Protein AF-A0A2V8MBQ5-F1 (afdb_monomer)

Solvent-accessible surface area (backbone atoms only — not comparable to full-atom values): 5459 Å² total; per-residue (Å²): 120,74,68,64,61,59,64,68,68,73,77,76,79,76,74,80,74,77,77,83,70,85,47,73,67,48,43,54,52,53,48,46,74,73,33,70,92,69,62,70,51,61,51,74,52,80,45,79,47,79,46,79,46,98,88,73,50,75,49,77,44,47,35,46,35,42,39,39,62,83,94,42,78,47,74,40,50,64,64,64,90,79,62,120

Mean predicted aligned error: 10.03 Å

Nearest PDB structures (foldseek):
  6pkh-assembly1_A-2  TM=7.001E-01  e=1.288E+00  Danio rerio
  8kgy-assembly1_D  TM=4.198E-01  e=7.019E-01  Homo sapiens
  6pki-assembly2_D  TM=6.854E-01  e=4.897E+00  Danio rerio
  6dhk-assembly1_E  TM=3.767E-01  e=8.948E-01  Bos taurus
  5aej-assembly2_B  TM=3.534E-01  e=3.202E+00  Homo sapiens

Sequence (84 aa):
MRIVILLCFLVTLSTVQASEIKTSEDLIQAMQKKYAQSWYKTLTFVQKTTEFEADGKTKVSTWYEALYAPGRLRIDFDPIADGN

Secondary structure (DSSP, 8-state):
-HHHHHHTTSS------PPP--SHHHHHHHHHHHHTTT--SEEEEEEEEEEE-TTS-EEEEEEEEEEETTTEEEEEESPGGG--

Structure (mmCIF, N/CA/C/O backbone):
data_AF-A0A2V8MBQ5-F1
#
_entry.id   AF-A0A2V8MBQ5-F1
#
loop_
_atom_site.group_PDB
_atom_site.id
_atom_site.type_symbol
_atom_site.label_atom_id
_atom_site.label_alt_id
_atom_site.label_comp_id
_atom_site.label_asym_id
_atom_site.label_entity_id
_atom_site.label_seq_id
_atom_site.pdbx_PDB_ins_code
_atom_site.Cartn_x
_atom_site.Cartn_y
_atom_site.Cartn_z
_atom_site.occupancy
_atom_site.B_iso_or_equiv
_atom_site.auth_seq_id
_atom_site.auth_comp_id
_atom_site.auth_asym_id
_atom_site.auth_atom_id
_atom_site.pdbx_PDB_model_num
ATOM 1 N N . MET A 1 1 ? -50.357 20.146 26.580 1.00 46.78 1 MET A N 1
ATOM 2 C CA . MET A 1 1 ? -49.978 19.283 25.433 1.00 46.78 1 MET A CA 1
ATOM 3 C C . MET A 1 1 ? -49.085 19.977 24.394 1.00 46.78 1 MET A C 1
ATOM 5 O O . MET A 1 1 ? -48.240 19.297 23.840 1.00 46.78 1 MET A O 1
ATOM 9 N N . ARG A 1 2 ? -49.182 21.302 24.159 1.00 51.19 2 ARG A N 1
ATOM 10 C CA . ARG A 1 2 ? -48.280 22.026 23.226 1.00 51.19 2 ARG A CA 1
ATOM 11 C C . ARG A 1 2 ? -46.849 22.283 23.746 1.00 51.19 2 ARG A C 1
ATOM 13 O O . ARG A 1 2 ? -45.925 22.298 22.949 1.00 51.19 2 ARG A O 1
ATOM 20 N N . ILE A 1 3 ? -46.654 22.426 25.061 1.00 52.84 3 ILE A N 1
ATOM 21 C CA . ILE A 1 3 ? -45.336 22.734 25.665 1.00 52.84 3 ILE A CA 1
ATOM 22 C C . ILE A 1 3 ? -44.413 21.502 25.741 1.00 52.84 3 ILE A C 1
ATOM 24 O O . ILE A 1 3 ? -43.210 21.624 25.554 1.00 52.84 3 ILE A O 1
ATOM 28 N N . VAL A 1 4 ? -44.974 20.302 25.931 1.00 52.12 4 VAL A N 1
ATOM 29 C CA . VAL A 1 4 ? -44.193 19.050 26.001 1.00 52.12 4 VAL A CA 1
ATOM 30 C C . VAL A 1 4 ? -43.623 18.665 24.628 1.00 52.12 4 VAL A C 1
ATOM 32 O O . VAL A 1 4 ? -42.514 18.154 24.545 1.00 52.12 4 VAL A O 1
ATOM 35 N N . ILE A 1 5 ? -44.331 18.997 23.541 1.00 53.06 5 ILE A N 1
ATOM 36 C CA . ILE A 1 5 ? -43.862 18.761 22.166 1.00 53.06 5 ILE A CA 1
ATOM 37 C C . ILE A 1 5 ? -42.691 19.696 21.806 1.00 53.06 5 ILE A C 1
ATOM 39 O O . ILE A 1 5 ? -41.795 19.286 21.075 1.00 53.06 5 ILE A O 1
ATOM 43 N N . LEU A 1 6 ? -42.639 20.915 22.365 1.00 50.53 6 LEU A N 1
ATOM 44 C CA . LEU A 1 6 ? -41.527 21.846 22.128 1.00 50.53 6 LEU A CA 1
ATOM 45 C C . LEU A 1 6 ? -40.228 21.412 22.830 1.00 50.53 6 LEU A C 1
ATOM 47 O O . LEU A 1 6 ? -39.143 21.645 22.305 1.00 50.53 6 LEU A O 1
ATOM 51 N N . LEU A 1 7 ? -40.325 20.751 23.990 1.00 50.94 7 LEU A N 1
ATOM 52 C CA . LEU A 1 7 ? -39.154 20.309 24.758 1.00 50.94 7 LEU A CA 1
ATOM 53 C C . LEU A 1 7 ? -38.471 19.067 24.153 1.00 50.94 7 LEU A C 1
ATOM 55 O O . LEU A 1 7 ? -37.270 18.881 24.328 1.00 50.94 7 LEU A O 1
ATOM 59 N N . CYS A 1 8 ? -39.207 18.244 23.399 1.00 47.53 8 CYS A N 1
ATOM 60 C CA . CYS A 1 8 ? -38.648 17.080 22.700 1.00 47.53 8 CYS A CA 1
ATOM 61 C C . CYS A 1 8 ? -37.896 17.428 21.406 1.00 47.53 8 CYS A C 1
ATOM 63 O O . CYS A 1 8 ? -37.180 16.577 20.887 1.00 47.53 8 CYS A O 1
ATOM 65 N N . PHE A 1 9 ? -38.018 18.655 20.887 1.00 50.69 9 PHE A N 1
ATOM 66 C CA . PHE A 1 9 ? -37.326 19.061 19.657 1.00 50.69 9 PHE A CA 1
ATOM 67 C C . PHE A 1 9 ? -35.901 19.591 19.904 1.00 50.69 9 PHE A C 1
ATOM 69 O O . PHE A 1 9 ? -35.128 19.729 18.961 1.00 50.69 9 PHE A O 1
ATOM 76 N N . LEU A 1 10 ? -35.527 19.872 21.160 1.00 48.81 10 LEU A N 1
ATOM 77 C CA . LEU A 1 10 ? -34.244 20.508 21.492 1.00 48.81 10 LEU A CA 1
ATOM 78 C C . LEU A 1 10 ? -33.072 19.534 21.719 1.00 48.81 10 LEU A C 1
ATOM 80 O O . LEU A 1 10 ? -31.948 19.985 21.917 1.00 48.81 10 LEU A O 1
ATOM 84 N N . VAL A 1 11 ? -33.303 18.217 21.714 1.00 52.94 11 VAL A N 1
ATOM 85 C CA . VAL A 1 11 ? -32.307 17.230 22.188 1.00 52.94 11 VAL A CA 1
ATOM 86 C C . VAL A 1 11 ? -31.462 16.601 21.064 1.00 52.94 11 VAL A C 1
ATOM 88 O O . VAL A 1 11 ? -30.533 15.857 21.352 1.00 52.94 11 VAL A O 1
ATOM 91 N N . THR A 1 12 ? -31.691 16.900 19.780 1.00 55.00 12 THR A N 1
ATOM 92 C CA . THR A 1 12 ? -31.059 16.121 18.687 1.00 55.00 12 THR A CA 1
ATOM 93 C C . THR A 1 12 ? -30.069 16.862 17.792 1.00 55.00 12 THR A C 1
ATOM 95 O O . THR A 1 12 ? -29.559 16.261 16.850 1.00 55.00 12 THR A O 1
ATOM 98 N N . LEU A 1 13 ? -29.698 18.112 18.087 1.00 52.94 13 LEU A N 1
ATOM 99 C CA . LEU A 1 13 ? -28.605 18.785 17.372 1.00 52.94 13 LEU A CA 1
ATOM 100 C C . LEU A 1 13 ? -27.273 18.640 18.119 1.00 52.94 13 LEU A C 1
ATOM 102 O O . LEU A 1 13 ? -26.633 19.611 18.511 1.00 52.94 13 LEU A O 1
ATOM 106 N N . SER A 1 14 ? -26.821 17.400 18.310 1.00 56.88 14 SER A N 1
ATOM 107 C CA . SER A 1 14 ? -25.404 17.159 18.581 1.00 56.88 14 SER A CA 1
ATOM 108 C C . SER A 1 14 ? -24.640 17.428 17.286 1.00 56.88 14 SER A C 1
ATOM 110 O O . SER A 1 14 ? -24.448 16.532 16.466 1.00 56.88 14 SER A O 1
ATOM 112 N N . THR A 1 15 ? -24.236 18.679 17.060 1.00 58.03 15 THR A N 1
ATOM 113 C CA . THR A 1 15 ? -23.271 18.993 16.007 1.00 58.03 15 THR A CA 1
ATOM 114 C C . THR A 1 15 ? -21.992 18.243 16.354 1.00 58.03 15 THR A C 1
ATOM 116 O O . THR A 1 15 ? -21.286 18.618 17.290 1.00 58.03 15 THR A O 1
ATOM 119 N N . VAL A 1 16 ? -21.717 17.142 15.652 1.00 62.12 16 VAL A N 1
ATOM 120 C CA . VAL A 1 16 ? -20.426 16.457 15.739 1.00 62.12 16 VAL A CA 1
ATOM 121 C C . VAL A 1 16 ? -19.397 17.436 15.193 1.00 62.12 16 VAL A C 1
ATOM 123 O O . VAL A 1 16 ? -19.193 17.541 13.986 1.00 62.12 16 VAL A O 1
ATOM 126 N N . GLN A 1 17 ? -18.806 18.219 16.088 1.00 64.31 17 GLN A N 1
ATOM 127 C CA . GLN A 1 17 ? -17.741 19.136 15.742 1.00 64.31 17 GLN A CA 1
ATOM 128 C C . GLN A 1 17 ? -16.541 18.277 15.349 1.00 64.31 17 GLN A C 1
ATOM 130 O O . GLN A 1 17 ? -16.053 17.472 16.145 1.00 64.31 17 GLN A O 1
ATOM 135 N N . ALA A 1 18 ? -16.136 18.369 14.082 1.00 68.12 18 ALA A N 1
ATOM 136 C CA . ALA A 1 18 ? -14.963 17.662 13.601 1.00 68.12 18 ALA A CA 1
ATOM 137 C C . ALA A 1 18 ? -13.754 18.172 14.392 1.00 68.12 18 ALA A C 1
ATOM 139 O O . ALA A 1 18 ? -13.489 19.374 14.413 1.00 68.12 18 ALA A O 1
ATOM 140 N N . SER A 1 19 ? -13.063 17.267 15.082 1.00 72.56 19 SER A N 1
AT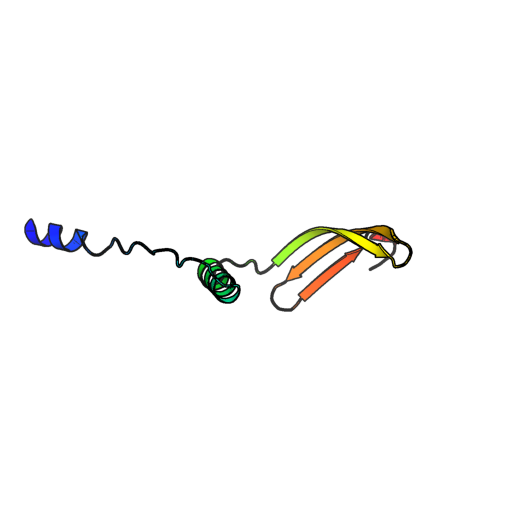OM 141 C CA . SER A 1 19 ? -11.802 17.586 15.741 1.00 72.56 19 SER A CA 1
ATOM 142 C C . SER A 1 19 ? -10.811 18.070 14.687 1.00 72.56 19 SER A C 1
ATOM 144 O O . SER A 1 19 ? -10.629 17.416 13.659 1.00 72.56 19 SER A O 1
ATOM 146 N N . GLU A 1 20 ? -10.200 19.225 14.933 1.00 87.75 20 GLU A N 1
ATOM 147 C CA . GLU A 1 20 ? -9.145 19.769 14.083 1.00 87.75 20 GLU A CA 1
ATOM 148 C C . GLU A 1 20 ? -7.956 18.795 14.077 1.00 87.75 20 GLU A C 1
ATOM 150 O O . GLU A 1 20 ? -7.470 18.407 15.137 1.00 87.75 20 GLU A O 1
ATOM 155 N N . ILE A 1 21 ? -7.518 18.367 12.892 1.00 94.38 21 ILE A N 1
ATOM 156 C CA . ILE A 1 21 ? -6.410 17.417 12.730 1.00 94.38 21 ILE A CA 1
ATOM 157 C C . ILE A 1 21 ? -5.102 18.209 12.775 1.00 94.38 21 ILE A C 1
ATOM 159 O O . ILE A 1 21 ? -4.825 18.973 11.851 1.00 94.38 21 ILE A O 1
ATOM 163 N N . LYS A 1 22 ? -4.312 18.044 13.842 1.00 96.06 22 LYS A N 1
ATOM 164 C CA . LYS A 1 22 ? -3.042 18.772 14.041 1.00 96.06 22 LYS A CA 1
ATOM 165 C C . LYS A 1 22 ? -1.826 17.864 13.975 1.00 96.06 22 LYS A C 1
ATOM 167 O O . LYS A 1 22 ? -0.734 18.323 13.652 1.00 96.06 22 LYS A O 1
ATOM 172 N N . THR A 1 23 ? -2.024 16.589 14.284 1.00 96.75 23 THR A N 1
ATOM 173 C CA . THR A 1 23 ? -0.977 15.571 14.339 1.00 96.75 23 THR A CA 1
ATOM 174 C C . THR A 1 23 ? -1.324 14.368 13.465 1.00 96.75 23 THR A C 1
ATOM 176 O O . THR A 1 23 ? -2.470 14.179 13.041 1.00 96.75 23 THR A O 1
ATOM 179 N N . SER A 1 24 ? -0.322 13.532 13.196 1.00 96.56 24 SER A N 1
ATOM 180 C CA . SER A 1 24 ? -0.513 12.253 12.506 1.00 96.56 24 SER A CA 1
ATOM 181 C C . SER A 1 24 ? -1.408 11.313 13.315 1.00 96.56 24 SER A C 1
ATOM 183 O O . SER A 1 24 ? -2.232 10.591 12.755 1.00 96.56 24 SER A O 1
ATOM 185 N N . GLU A 1 25 ? -1.288 11.351 14.639 1.00 96.50 25 GLU A N 1
ATOM 186 C CA . GLU A 1 25 ? -2.108 10.590 15.572 1.00 96.50 25 GLU A CA 1
ATOM 187 C C . GLU A 1 25 ? -3.580 11.010 15.477 1.00 96.50 25 GLU A C 1
ATOM 189 O O . GLU A 1 25 ? -4.449 10.141 15.354 1.00 96.50 25 GLU A O 1
ATOM 194 N N . ASP A 1 26 ? -3.862 12.319 15.441 1.00 95.50 26 ASP A N 1
ATOM 195 C CA . ASP A 1 26 ? -5.224 12.841 15.251 1.00 95.50 26 ASP A CA 1
ATOM 196 C C . ASP A 1 26 ? -5.819 12.349 13.927 1.00 95.50 26 ASP A C 1
ATOM 198 O O . ASP A 1 26 ? -6.986 11.950 13.866 1.00 95.50 26 ASP A O 1
ATOM 202 N N . LEU A 1 27 ? -5.010 12.346 12.861 1.00 94.94 27 LEU A N 1
ATOM 203 C CA . LEU A 1 27 ? -5.435 11.887 11.543 1.00 94.94 27 LEU A CA 1
ATOM 204 C C . LEU A 1 27 ? -5.801 10.398 11.561 1.00 94.94 27 LEU A C 1
ATOM 206 O O . LEU A 1 27 ? -6.883 10.029 11.097 1.00 94.94 27 LEU A O 1
ATOM 210 N N . ILE A 1 28 ? -4.935 9.545 12.117 1.00 95.56 28 ILE A N 1
ATOM 211 C CA . ILE A 1 28 ? -5.176 8.096 12.195 1.00 95.56 28 ILE A CA 1
ATOM 212 C C . ILE A 1 28 ? -6.438 7.809 13.015 1.00 95.56 28 ILE A C 1
ATOM 214 O O . ILE A 1 28 ? -7.275 7.003 12.596 1.00 95.56 28 ILE A O 1
ATOM 218 N N . GLN A 1 29 ? -6.623 8.497 14.145 1.00 94.56 29 GLN A N 1
ATOM 219 C CA . GLN A 1 29 ? -7.825 8.357 14.969 1.00 94.56 29 GLN A CA 1
ATOM 220 C C . GLN A 1 29 ? -9.087 8.808 14.224 1.00 94.56 29 GLN A C 1
ATOM 222 O O . GLN A 1 29 ? -10.103 8.109 14.256 1.00 94.56 29 GLN A O 1
ATOM 227 N N . ALA A 1 30 ? -9.032 9.934 13.508 1.00 93.75 30 ALA A N 1
ATOM 228 C CA . ALA A 1 30 ? -10.156 10.421 12.714 1.00 93.75 30 ALA A CA 1
ATOM 229 C C . ALA A 1 30 ? -10.523 9.448 11.579 1.00 93.75 30 ALA A C 1
ATOM 231 O O . ALA A 1 30 ? -11.707 9.174 11.356 1.00 93.75 30 ALA A O 1
ATOM 232 N N . MET A 1 31 ? -9.525 8.882 10.891 1.00 93.94 31 MET A N 1
ATOM 233 C CA . MET A 1 31 ? -9.728 7.862 9.858 1.00 93.94 31 MET A CA 1
ATOM 234 C C . MET A 1 31 ? -10.354 6.594 10.439 1.00 93.94 31 MET A C 1
ATOM 236 O O . MET A 1 31 ? -11.344 6.104 9.895 1.00 93.94 31 MET A O 1
ATOM 240 N N . GLN A 1 32 ? -9.828 6.092 11.558 1.00 93.56 32 GLN A N 1
ATOM 241 C CA . GLN A 1 32 ? -10.379 4.919 12.233 1.00 93.56 32 GLN A CA 1
ATOM 242 C C . GLN A 1 32 ? -11.835 5.169 12.644 1.00 93.56 32 GLN A C 1
ATOM 244 O O . GLN A 1 32 ? -12.709 4.379 12.289 1.00 93.56 32 GLN A O 1
ATOM 249 N N . LYS A 1 33 ? -12.126 6.308 13.287 1.00 93.00 33 LYS A N 1
ATOM 250 C CA . LYS A 1 33 ? -13.483 6.662 13.726 1.00 93.00 33 LYS A CA 1
ATOM 251 C C . LYS A 1 33 ? -14.467 6.715 12.558 1.00 93.00 33 LYS A C 1
ATOM 253 O O . LYS A 1 33 ? -15.608 6.280 12.697 1.00 93.00 33 LYS A O 1
ATOM 258 N N . LYS A 1 34 ? -14.039 7.257 11.415 1.00 91.88 34 LYS A N 1
ATOM 259 C CA . LYS A 1 34 ? -1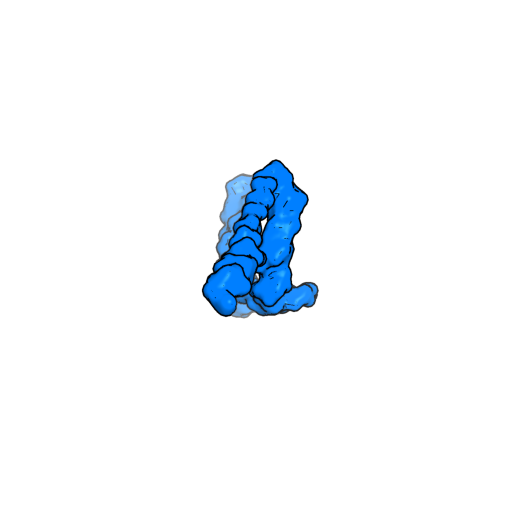4.892 7.425 10.233 1.00 91.88 34 LYS A CA 1
ATOM 260 C C . LYS A 1 34 ? -15.087 6.128 9.443 1.00 91.88 34 LYS A C 1
ATOM 262 O O . LYS A 1 34 ? -16.180 5.907 8.925 1.00 91.88 34 LYS A O 1
ATOM 267 N N . TYR A 1 35 ? -14.052 5.297 9.327 1.00 92.62 35 TYR A N 1
ATOM 268 C CA . TYR A 1 35 ? -14.026 4.192 8.363 1.00 92.62 35 TYR A CA 1
ATOM 269 C C . TYR A 1 35 ? -13.993 2.791 8.983 1.00 92.62 35 TYR A C 1
ATOM 271 O O . TYR A 1 35 ? -14.150 1.822 8.248 1.00 92.62 35 TYR A O 1
ATOM 279 N N . ALA A 1 36 ? -13.868 2.630 10.307 1.00 91.56 36 ALA A N 1
ATOM 280 C CA . ALA A 1 36 ? -13.756 1.302 10.932 1.00 91.56 36 ALA A CA 1
ATOM 281 C C . ALA A 1 36 ? -14.888 0.328 10.555 1.00 91.56 36 ALA A C 1
ATOM 283 O O . ALA A 1 36 ? -14.650 -0.873 10.445 1.00 91.56 36 ALA A O 1
ATOM 284 N N . GLN A 1 37 ? -16.105 0.838 10.342 1.00 91.50 37 GLN A N 1
ATOM 285 C CA . GLN A 1 37 ? -17.272 0.028 9.969 1.00 91.50 37 GLN A CA 1
ATOM 286 C C . GLN A 1 37 ? -17.459 -0.129 8.452 1.00 91.50 37 GLN A C 1
ATOM 288 O O . GLN A 1 37 ? -18.243 -0.968 8.021 1.00 91.50 37 GLN A O 1
ATOM 293 N N . SER A 1 38 ? -16.761 0.670 7.641 1.00 92.38 38 SER A N 1
ATOM 294 C CA . SER A 1 38 ? -16.921 0.717 6.182 1.00 92.38 38 SER A CA 1
ATOM 295 C C . SER A 1 38 ? -15.652 0.368 5.407 1.00 92.38 38 SER A C 1
ATOM 297 O O . SER A 1 38 ? -15.682 0.338 4.177 1.00 92.38 38 SER A O 1
ATOM 299 N N . TRP A 1 39 ? -14.542 0.072 6.090 1.00 90.56 39 TRP A N 1
ATOM 300 C CA . TRP A 1 39 ? -13.338 -0.425 5.440 1.00 90.56 39 TRP A CA 1
ATOM 301 C C . TRP A 1 39 ? -13.636 -1.707 4.673 1.00 90.56 39 TRP A C 1
ATOM 303 O O . TRP A 1 39 ? -14.175 -2.681 5.210 1.00 90.56 39 TRP A O 1
ATOM 313 N N . TYR A 1 40 ? -13.247 -1.691 3.403 1.00 90.94 40 TYR A N 1
ATOM 314 C CA . TYR A 1 40 ? -13.371 -2.830 2.518 1.00 90.94 40 TYR A CA 1
ATOM 315 C C . TYR A 1 40 ? -12.625 -4.039 3.098 1.00 90.94 40 TYR A C 1
ATOM 317 O O . TYR A 1 40 ? -11.548 -3.926 3.684 1.00 90.94 40 TYR A O 1
ATOM 325 N N . LYS A 1 41 ? -13.211 -5.227 2.934 1.00 94.12 41 LYS A N 1
ATOM 326 C CA . LYS A 1 41 ? -12.539 -6.495 3.259 1.00 94.12 41 LYS A CA 1
ATOM 327 C C . LYS A 1 41 ? -11.692 -6.999 2.104 1.00 94.12 41 LYS A C 1
ATOM 329 O O . LYS A 1 41 ? -10.750 -7.745 2.329 1.00 94.12 41 LYS A O 1
ATOM 334 N N . THR A 1 42 ? -12.013 -6.566 0.893 1.00 97.12 42 THR A N 1
ATOM 335 C CA . THR A 1 42 ? -11.313 -6.920 -0.335 1.00 97.12 42 THR A CA 1
ATOM 336 C C 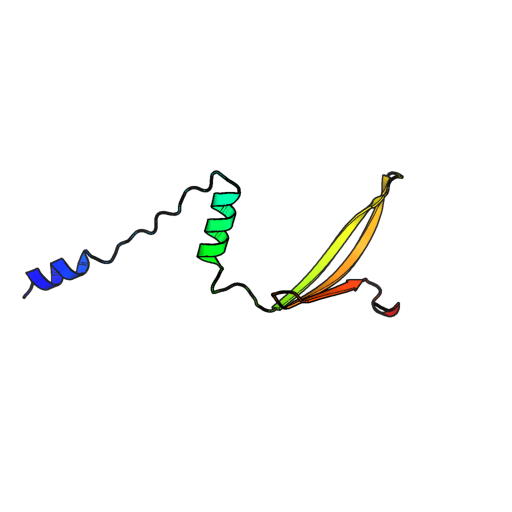. THR A 1 42 ? -11.078 -5.676 -1.171 1.00 97.12 42 THR A C 1
ATOM 338 O O . THR A 1 42 ? -11.978 -4.845 -1.282 1.00 97.12 42 THR A O 1
A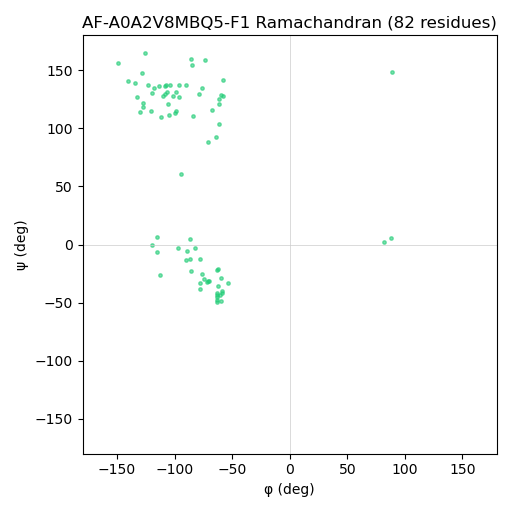TOM 341 N N . LEU A 1 43 ? -9.905 -5.561 -1.779 1.00 96.38 43 LEU A N 1
ATOM 342 C CA . LEU A 1 43 ? -9.576 -4.483 -2.707 1.00 96.38 43 LEU A CA 1
ATOM 343 C C . LEU A 1 43 ? -8.766 -5.057 -3.860 1.00 96.38 43 LEU A C 1
ATOM 345 O O . LEU A 1 43 ? -7.886 -5.882 -3.638 1.00 96.38 43 LEU A O 1
ATOM 349 N N . THR A 1 44 ? -9.040 -4.579 -5.068 1.00 97.75 44 THR A N 1
ATOM 350 C CA . THR A 1 44 ? -8.175 -4.790 -6.226 1.00 97.75 44 THR A CA 1
ATOM 351 C C . THR A 1 44 ? -7.770 -3.449 -6.808 1.00 97.75 44 THR A C 1
ATOM 353 O O . THR A 1 44 ? -8.626 -2.569 -6.942 1.00 97.75 44 THR A O 1
ATOM 356 N N . PHE A 1 45 ? -6.507 -3.290 -7.182 1.00 96.88 45 PHE A N 1
ATOM 357 C CA . PHE A 1 45 ? -6.041 -2.092 -7.877 1.00 96.88 45 PHE A CA 1
ATOM 358 C C . PHE A 1 45 ? -4.884 -2.410 -8.822 1.00 96.88 45 PHE A C 1
ATOM 360 O O . PHE A 1 45 ? -4.184 -3.404 -8.659 1.00 96.88 45 PHE A O 1
ATOM 367 N N . VAL A 1 46 ? -4.720 -1.558 -9.834 1.00 97.94 46 VAL A N 1
ATOM 368 C CA . VAL A 1 46 ? -3.598 -1.615 -10.773 1.00 97.94 46 VAL A CA 1
ATOM 369 C C . VAL A 1 46 ? -2.658 -0.472 -10.433 1.00 97.94 46 VAL A C 1
ATOM 371 O O . VAL A 1 46 ? -3.063 0.693 -10.456 1.00 97.94 46 VAL A O 1
ATOM 374 N N . GLN A 1 47 ? -1.414 -0.801 -10.114 1.00 98.12 47 GLN A N 1
ATOM 375 C CA . GLN A 1 47 ? -0.383 0.160 -9.755 1.00 98.12 47 GLN A CA 1
ATOM 376 C C . GLN A 1 47 ? 0.639 0.282 -10.883 1.00 98.12 47 GLN A C 1
ATOM 378 O O . GLN A 1 47 ? 1.074 -0.713 -11.456 1.00 98.12 47 GLN A O 1
ATOM 383 N N . LYS A 1 48 ? 1.051 1.516 -11.184 1.00 97.88 48 LYS A N 1
ATOM 384 C CA . LYS A 1 48 ? 2.280 1.779 -11.937 1.00 97.88 48 LYS A CA 1
ATOM 385 C C . LYS A 1 48 ? 3.375 2.145 -10.949 1.00 97.88 48 LYS A C 1
ATOM 387 O O . LYS A 1 48 ? 3.291 3.189 -10.303 1.00 97.88 48 LYS A O 1
ATOM 392 N N . THR A 1 49 ? 4.373 1.283 -10.841 1.00 95.94 49 THR A N 1
ATOM 393 C CA . THR A 1 49 ? 5.506 1.432 -9.931 1.00 95.94 49 THR A CA 1
ATOM 394 C C . THR A 1 49 ? 6.699 1.987 -10.694 1.00 95.94 49 THR A C 1
ATOM 396 O O . THR A 1 49 ? 7.047 1.481 -11.758 1.00 95.94 49 THR A O 1
ATOM 399 N N . THR A 1 50 ? 7.327 3.018 -10.137 1.00 96.69 50 THR A N 1
ATOM 400 C CA . THR A 1 50 ? 8.542 3.638 -10.670 1.00 96.69 50 THR A CA 1
ATOM 401 C C . THR A 1 50 ? 9.687 3.351 -9.705 1.00 96.69 50 THR A C 1
ATOM 403 O O . THR A 1 50 ? 9.704 3.875 -8.593 1.00 96.69 50 THR A O 1
ATOM 406 N N . GLU A 1 51 ? 10.628 2.511 -10.119 1.00 94.88 51 GLU A N 1
ATOM 407 C CA . GLU A 1 51 ? 11.831 2.160 -9.367 1.00 94.88 51 GLU A CA 1
ATOM 408 C C . GLU A 1 51 ? 12.993 3.041 -9.844 1.00 94.88 51 GLU A C 1
ATOM 410 O O . GLU A 1 51 ? 13.267 3.116 -11.044 1.00 94.88 51 GLU A O 1
ATOM 415 N N . PHE A 1 52 ? 13.662 3.720 -8.910 1.00 95.69 52 PHE A N 1
ATOM 416 C CA . PHE A 1 52 ? 14.842 4.541 -9.185 1.00 95.69 52 PHE A CA 1
ATOM 417 C C . PHE A 1 52 ? 16.100 3.741 -8.844 1.00 95.69 52 PHE A C 1
ATOM 419 O O . PHE A 1 52 ? 16.320 3.390 -7.683 1.00 95.69 52 PHE A O 1
ATOM 426 N N . GLU A 1 53 ? 16.909 3.439 -9.853 1.00 93.56 53 GLU A N 1
ATOM 427 C CA . GLU A 1 53 ? 18.132 2.653 -9.707 1.00 93.56 53 GLU A CA 1
ATOM 428 C C . GLU A 1 53 ? 19.325 3.537 -9.306 1.00 93.56 53 GLU A C 1
ATOM 430 O O . GLU A 1 53 ? 19.334 4.755 -9.501 1.00 93.56 53 GLU A O 1
ATOM 435 N N . ALA A 1 54 ? 20.365 2.920 -8.739 1.00 94.06 54 ALA A N 1
ATOM 436 C CA . ALA A 1 54 ? 21.546 3.632 -8.243 1.00 94.06 54 ALA A CA 1
ATOM 437 C C . ALA A 1 54 ? 22.341 4.360 -9.346 1.00 94.06 54 ALA A C 1
ATOM 439 O O . ALA A 1 54 ? 23.077 5.299 -9.048 1.00 94.06 54 ALA A O 1
ATOM 440 N N . ASP A 1 55 ? 22.198 3.946 -10.608 1.00 93.88 55 ASP A N 1
ATOM 441 C CA . ASP A 1 55 ? 22.824 4.584 -11.772 1.00 93.88 55 ASP A CA 1
ATOM 442 C C . ASP A 1 55 ? 21.990 5.748 -12.348 1.00 93.88 55 ASP A C 1
ATOM 444 O O . ASP A 1 55 ? 22.354 6.332 -13.371 1.00 93.88 55 ASP A O 1
ATOM 448 N N . GLY A 1 56 ? 20.882 6.102 -11.687 1.00 92.62 56 GLY A N 1
ATOM 449 C CA . GLY A 1 56 ? 19.970 7.165 -12.100 1.00 92.62 56 GLY A CA 1
ATOM 450 C C . GLY A 1 56 ? 18.969 6.747 -13.177 1.00 92.62 56 GLY A C 1
ATOM 451 O O . GLY A 1 56 ? 18.184 7.590 -13.620 1.00 92.62 56 GLY A O 1
ATOM 452 N N . LYS A 1 57 ? 18.964 5.478 -13.607 1.00 95.62 57 LYS A N 1
ATOM 453 C CA . LYS A 1 57 ? 17.908 4.959 -14.476 1.00 95.62 57 LYS A CA 1
ATOM 454 C C . LYS A 1 57 ? 16.615 4.746 -13.702 1.00 95.62 57 LYS A C 1
ATOM 456 O O . LYS A 1 57 ? 16.589 4.579 -12.484 1.00 95.62 57 LYS A O 1
ATOM 461 N N . THR A 1 58 ? 15.535 4.713 -14.470 1.00 96.62 58 THR A N 1
ATOM 462 C CA . THR A 1 58 ? 14.195 4.450 -13.970 1.00 96.62 58 THR A CA 1
ATOM 463 C C . THR A 1 58 ? 13.640 3.208 -14.639 1.00 96.62 58 THR A C 1
ATOM 465 O O . THR A 1 58 ? 13.620 3.119 -15.870 1.00 96.62 58 THR A O 1
ATOM 468 N N . LYS A 1 59 ? 13.120 2.289 -13.833 1.00 94.94 59 LYS A N 1
ATOM 469 C CA . LYS A 1 59 ? 12.348 1.141 -14.298 1.00 94.94 59 LYS A CA 1
ATOM 470 C C . LYS A 1 59 ? 10.886 1.355 -13.930 1.00 94.94 59 LYS A C 1
ATOM 472 O O . LYS A 1 59 ? 10.565 1.669 -12.789 1.00 94.94 59 LYS A O 1
ATOM 477 N N . VAL A 1 60 ? 9.994 1.204 -14.905 1.00 96.38 60 VAL A N 1
ATOM 478 C CA . VAL A 1 60 ? 8.546 1.297 -14.687 1.00 96.38 60 VAL A CA 1
ATOM 479 C C . VAL A 1 60 ? 7.940 -0.089 -14.845 1.00 96.38 60 VAL A C 1
ATOM 481 O O . VAL A 1 60 ? 8.169 -0.745 -15.860 1.00 96.38 60 VAL A O 1
ATOM 484 N N . SER A 1 61 ? 7.167 -0.526 -13.857 1.00 96.19 61 SER A N 1
ATOM 485 C CA . SER A 1 61 ? 6.466 -1.812 -13.858 1.00 96.19 61 SER A CA 1
ATOM 486 C C . SER A 1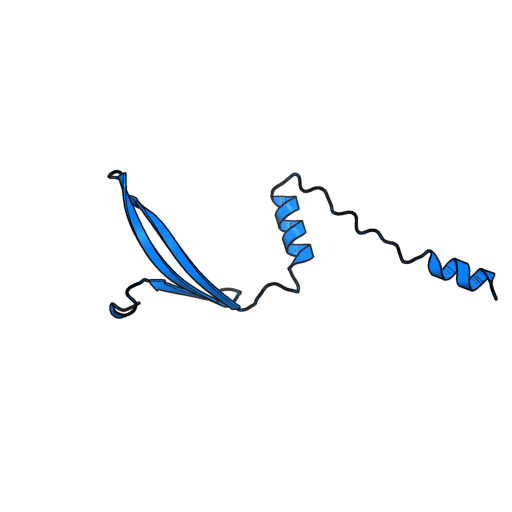 61 ? 4.979 -1.629 -13.534 1.00 96.19 61 SER A C 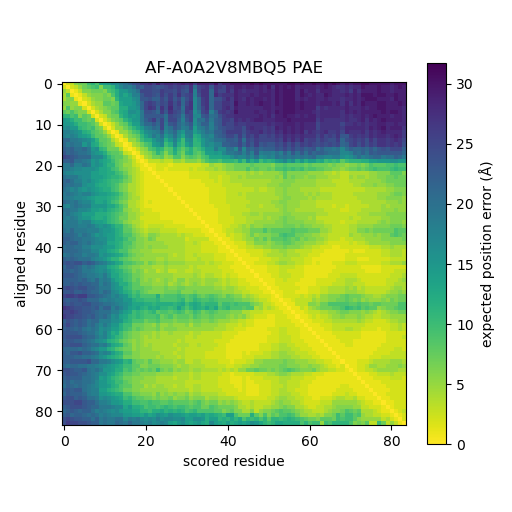1
ATOM 488 O O . SER A 1 61 ? 4.596 -0.710 -12.809 1.00 96.19 61 SER A O 1
ATOM 490 N N . THR A 1 62 ? 4.125 -2.483 -14.102 1.00 97.75 62 THR A N 1
ATOM 491 C CA . THR A 1 62 ? 2.687 -2.527 -13.787 1.00 97.75 62 TH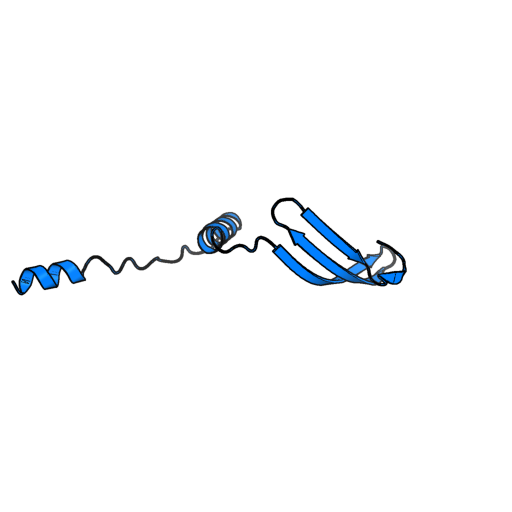R A CA 1
ATOM 492 C C . THR A 1 62 ? 2.425 -3.693 -12.845 1.00 97.75 62 THR A C 1
ATOM 494 O O . THR A 1 62 ? 2.880 -4.804 -13.113 1.00 97.75 62 THR A O 1
ATOM 497 N N . TRP A 1 63 ? 1.751 -3.435 -11.727 1.00 97.62 63 TRP A N 1
ATOM 498 C CA . TRP A 1 63 ? 1.429 -4.426 -10.701 1.00 97.62 63 TRP A CA 1
ATOM 499 C C . TRP A 1 63 ? -0.092 -4.547 -10.584 1.00 97.62 63 TRP A C 1
ATOM 501 O O . TRP A 1 63 ? -0.800 -3.537 -10.539 1.00 97.62 63 TRP A O 1
ATOM 511 N N . TYR A 1 64 ? -0.593 -5.773 -10.520 1.00 97.44 64 TYR A N 1
ATOM 512 C CA . TYR A 1 64 ? -1.994 -6.089 -10.270 1.00 97.44 64 TYR A CA 1
ATOM 513 C C . TYR A 1 64 ? -2.115 -6.596 -8.838 1.00 97.44 64 TYR A C 1
ATOM 515 O O . TYR A 1 64 ? -1.612 -7.667 -8.504 1.00 97.44 64 TYR A O 1
ATOM 523 N N . GLU A 1 65 ? -2.764 -5.818 -7.979 1.00 97.69 65 GLU A N 1
ATOM 524 C CA . GLU A 1 65 ? -2.843 -6.124 -6.556 1.00 97.69 65 GLU A CA 1
ATOM 525 C C . GLU A 1 65 ? -4.241 -6.583 -6.163 1.00 97.69 65 GLU A C 1
ATOM 527 O O . GLU A 1 65 ? -5.247 -5.983 -6.554 1.00 97.69 65 GLU A O 1
ATOM 532 N N . ALA A 1 66 ? -4.292 -7.638 -5.351 1.00 97.81 66 ALA A N 1
ATOM 533 C CA . ALA A 1 66 ? -5.501 -8.155 -4.730 1.00 97.81 66 ALA A CA 1
ATOM 534 C C . ALA A 1 66 ? -5.273 -8.346 -3.225 1.00 97.81 66 ALA A C 1
ATOM 536 O O . ALA A 1 66 ? -4.495 -9.196 -2.783 1.00 97.81 66 ALA A O 1
ATOM 537 N N . LEU A 1 67 ? -5.987 -7.561 -2.425 1.00 97.62 67 LEU A N 1
ATOM 538 C CA . LEU A 1 67 ? -5.953 -7.592 -0.970 1.00 97.62 67 LEU A CA 1
ATOM 539 C C . LEU A 1 67 ? -7.208 -8.281 -0.426 1.00 97.62 67 LEU A C 1
ATOM 541 O O . LEU A 1 67 ? -8.324 -7.966 -0.839 1.00 97.62 67 LEU A O 1
ATOM 545 N N . TYR A 1 68 ? -7.028 -9.136 0.579 1.00 97.00 68 TYR A N 1
ATOM 546 C CA . TYR A 1 68 ? -8.058 -9.513 1.543 1.00 97.00 68 TYR A CA 1
ATOM 547 C C . TYR A 1 68 ? -7.586 -9.139 2.954 1.00 97.00 68 TYR A C 1
ATOM 549 O O . TYR A 1 68 ? -6.615 -9.690 3.478 1.00 97.00 68 TYR A O 1
ATOM 557 N N . ALA A 1 69 ? -8.284 -8.198 3.584 1.00 93.25 69 ALA A N 1
ATOM 558 C CA . ALA A 1 69 ? -7.930 -7.674 4.892 1.00 93.25 69 ALA A CA 1
ATOM 559 C C . ALA A 1 69 ? -8.590 -8.474 6.038 1.00 93.25 69 ALA A C 1
ATOM 561 O O . ALA A 1 69 ? -9.795 -8.742 5.988 1.00 93.25 69 ALA A O 1
ATOM 562 N N . PRO A 1 70 ? -7.854 -8.774 7.125 1.00 92.81 70 PRO A N 1
ATOM 563 C CA . PRO A 1 70 ? -6.416 -8.562 7.301 1.00 92.81 70 PRO A CA 1
ATOM 564 C C . PRO A 1 70 ? -5.571 -9.717 6.727 1.00 92.81 70 PRO A C 1
ATOM 566 O O . PRO A 1 70 ? -6.006 -10.867 6.691 1.00 92.81 70 PRO A O 1
ATOM 569 N N . GLY A 1 71 ? -4.323 -9.413 6.364 1.00 93.12 71 GLY A N 1
ATOM 570 C CA . GLY A 1 71 ? -3.244 -10.406 6.291 1.00 93.12 71 GLY A CA 1
ATOM 571 C C . GLY A 1 71 ? -3.065 -11.171 4.980 1.00 93.12 71 GLY A C 1
ATOM 572 O O . GLY A 1 71 ? -2.225 -12.065 4.941 1.00 93.12 71 GLY A O 1
ATOM 573 N N . ARG A 1 72 ? -3.804 -10.859 3.908 1.00 97.06 72 ARG A N 1
ATOM 574 C CA . ARG A 1 72 ? -3.595 -11.490 2.595 1.00 97.06 72 ARG A CA 1
ATOM 575 C C . ARG A 1 72 ? -3.432 -10.439 1.509 1.00 97.06 72 ARG A C 1
ATOM 577 O O . ARG A 1 72 ? -4.361 -9.681 1.256 1.00 97.06 72 ARG A O 1
ATOM 584 N N . LEU A 1 73 ? -2.275 -10.435 0.859 1.00 97.06 73 LEU A N 1
ATOM 585 C CA . LEU A 1 73 ? -1.963 -9.590 -0.286 1.00 97.06 73 LEU A CA 1
ATOM 586 C C . LEU A 1 73 ? -1.329 -10.464 -1.367 1.00 97.06 73 LEU A C 1
ATOM 588 O O . LEU A 1 73 ? -0.375 -11.189 -1.086 1.00 97.06 73 LEU A O 1
ATOM 592 N N . ARG A 1 74 ? -1.876 -10.401 -2.579 1.00 96.88 74 ARG A N 1
ATOM 593 C CA . ARG A 1 74 ? -1.278 -10.956 -3.793 1.00 96.88 74 ARG A CA 1
ATOM 594 C C . ARG A 1 74 ? -0.912 -9.802 -4.716 1.00 96.88 74 ARG A C 1
ATOM 596 O O . ARG A 1 74 ? -1.718 -8.888 -4.884 1.00 96.88 74 ARG A O 1
ATOM 603 N N . ILE A 1 75 ? 0.272 -9.886 -5.306 1.00 96.75 75 ILE A N 1
ATOM 604 C CA . ILE A 1 75 ? 0.785 -8.943 -6.294 1.00 96.75 75 ILE A CA 1
ATOM 605 C C . ILE A 1 75 ? 1.221 -9.774 -7.495 1.00 96.75 75 ILE A C 1
ATOM 607 O O . ILE A 1 75 ? 2.056 -10.661 -7.337 1.00 96.75 75 ILE A O 1
ATOM 611 N N . ASP A 1 76 ? 0.643 -9.503 -8.660 1.00 96.94 76 ASP A N 1
ATOM 612 C CA . ASP A 1 76 ? 1.098 -10.052 -9.937 1.00 96.94 76 ASP A CA 1
ATOM 613 C C . ASP A 1 76 ? 1.799 -8.936 -10.733 1.00 96.94 76 ASP A C 1
ATOM 615 O O . ASP A 1 76 ? 1.273 -7.828 -10.863 1.00 96.94 76 ASP A O 1
ATOM 619 N N . PHE A 1 77 ? 2.984 -9.212 -11.266 1.00 95.56 77 PHE A N 1
ATOM 620 C CA . PHE A 1 77 ? 3.787 -8.293 -12.066 1.00 95.56 77 PHE A CA 1
ATOM 621 C C . PHE A 1 77 ? 3.546 -8.542 -13.557 1.00 95.56 77 PHE A C 1
ATOM 623 O O . PHE A 1 77 ? 3.474 -9.683 -14.016 1.00 95.56 77 PHE A O 1
ATOM 630 N N . ASP A 1 78 ? 3.416 -7.465 -14.326 1.00 95.00 78 ASP A N 1
ATOM 631 C CA . ASP A 1 78 ? 3.342 -7.542 -15.786 1.00 95.00 78 ASP A CA 1
ATOM 632 C C . ASP A 1 78 ? 4.748 -7.810 -16.382 1.00 95.00 78 ASP A C 1
ATOM 634 O O . ASP A 1 78 ? 5.697 -7.138 -15.959 1.00 95.00 78 ASP A O 1
ATOM 638 N N . PRO A 1 79 ? 4.914 -8.735 -17.355 1.00 93.69 79 PRO A N 1
ATOM 639 C CA . PRO A 1 79 ? 3.885 -9.548 -18.002 1.00 93.69 79 PRO A CA 1
ATOM 640 C C . PRO A 1 79 ? 3.440 -10.736 -17.146 1.00 93.69 79 PRO A C 1
ATOM 642 O O . PRO A 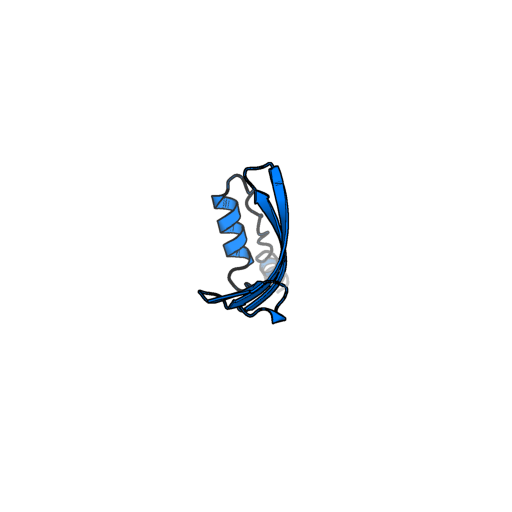1 79 ? 4.247 -11.577 -16.766 1.00 93.69 79 PRO A O 1
ATOM 645 N N . ILE A 1 80 ? 2.126 -10.899 -16.960 1.00 89.75 80 ILE A N 1
ATOM 646 C CA . ILE A 1 80 ? 1.576 -12.044 -16.203 1.00 89.75 80 ILE A CA 1
ATOM 647 C C . ILE A 1 80 ? 1.968 -13.395 -16.837 1.00 89.75 80 ILE A C 1
ATOM 649 O O . ILE A 1 80 ? 2.093 -14.405 -16.144 1.00 89.75 80 ILE A O 1
ATOM 653 N N . ALA A 1 81 ? 2.171 -13.412 -18.158 1.00 91.50 81 ALA A N 1
ATOM 654 C CA . ALA A 1 81 ? 2.542 -14.599 -18.924 1.00 91.50 81 ALA A CA 1
ATOM 655 C C . ALA A 1 81 ? 3.896 -15.210 -18.516 1.00 91.50 81 ALA A C 1
ATOM 657 O O . ALA A 1 81 ? 4.104 -16.398 -18.758 1.00 91.50 81 ALA A O 1
ATOM 658 N N . ASP A 1 82 ? 4.772 -14.436 -17.871 1.00 88.19 82 ASP A N 1
ATOM 659 C CA . ASP A 1 82 ? 6.109 -14.885 -17.467 1.00 88.19 82 ASP A CA 1
ATOM 660 C C . ASP A 1 82 ? 6.093 -15.681 -16.144 1.00 88.19 82 ASP A C 1
ATOM 662 O O . ASP A 1 82 ? 7.115 -16.232 -15.731 1.00 88.19 82 ASP A O 1
ATOM 666 N N . GLY A 1 83 ? 4.918 -15.806 -15.513 1.00 80.88 83 GLY A N 1
ATOM 667 C CA . GLY A 1 83 ? 4.732 -16.453 -14.215 1.00 80.88 83 GLY A CA 1
ATOM 668 C C . GLY A 1 83 ? 4.892 -15.479 -13.043 1.00 80.88 83 GLY A C 1
ATOM 669 O O . GLY A 1 83 ? 5.635 -14.506 -13.125 1.00 80.88 83 GLY A O 1
ATOM 670 N N . ASN A 1 84 ? 4.155 -15.741 -11.957 1.00 81.00 84 ASN A N 1
ATOM 671 C CA . ASN A 1 84 ? 4.131 -14.958 -10.715 1.00 81.00 84 ASN A CA 1
ATOM 672 C C . ASN A 1 84 ? 4.112 -15.878 -9.494 1.00 81.00 84 ASN A C 1
ATOM 674 O O . ASN A 1 84 ? 3.420 -16.923 -9.571 1.00 81.00 84 ASN A O 1
#

pLDDT: mean 85.56, std 17.04, range [46.78, 98.12]

Radius of gyration: 24.27 Å; Cα contacts (8 Å, |Δi|>4): 79; chains: 1; bounding box: 73×39×45 Å

Foldseek 3Di:
DVV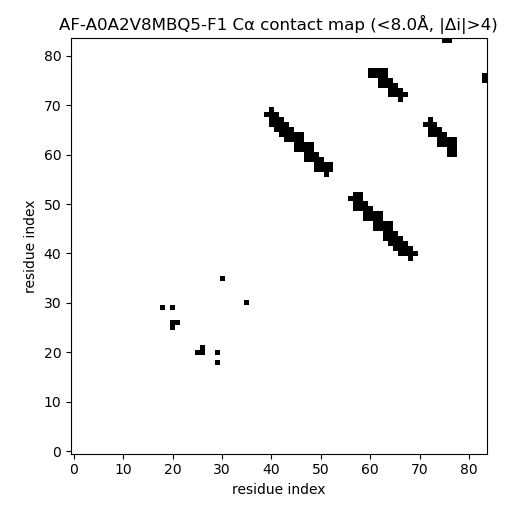VVVVVVPPPPPPPDQPDDDDPVSVVVSCCVVPVPPDDQKDWDKDWDWDQDPVRDIDTWIWIWIDGPDDDIDIQTPPCVVPD